Protein AF-A0A5C7RVQ4-F1 (afdb_monomer)

Radius of gyration: 28.27 Å; Cα contacts (8 Å, |Δi|>4): 20; chains: 1; bounding box: 57×12×73 Å

Mean predicted aligned error: 7.16 Å

pLDDT: mean 91.83, std 7.58, range [55.53, 97.56]

Structure (mmCIF, N/CA/C/O backbone):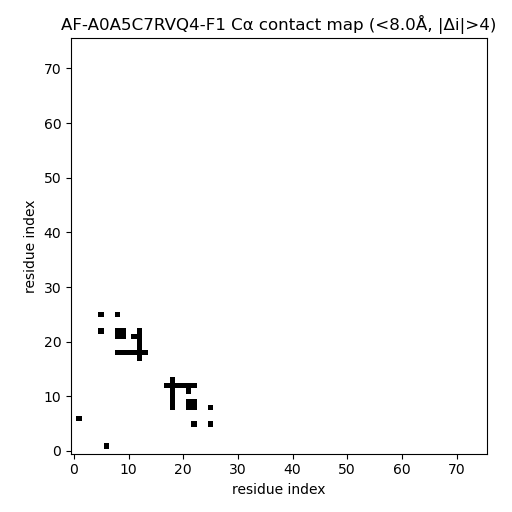
data_AF-A0A5C7RVQ4-F1
#
_entry.id   AF-A0A5C7RVQ4-F1
#
loop_
_atom_site.group_PDB
_atom_site.id
_atom_site.type_symbol
_atom_site.label_atom_id
_atom_site.label_alt_id
_atom_site.label_comp_id
_atom_site.label_asym_id
_atom_site.label_entity_id
_atom_site.label_seq_id
_atom_site.pdbx_PDB_ins_code
_atom_site.Cartn_x
_atom_site.Cartn_y
_atom_site.Cartn_z
_atom_site.occupancy
_atom_site.B_iso_or_equiv
_atom_site.auth_seq_id
_atom_site.auth_comp_id
_atom_site.auth_asym_id
_atom_site.auth_atom_id
_atom_site.pdbx_PDB_model_num
ATOM 1 N N . LEU A 1 1 ? -25.375 3.436 3.850 1.00 63.22 1 LEU A N 1
ATOM 2 C CA . LEU A 1 1 ? -25.293 2.001 4.204 1.00 63.22 1 LEU A CA 1
ATOM 3 C C . LEU A 1 1 ? -24.139 1.854 5.178 1.00 63.22 1 LEU A C 1
ATOM 5 O O . LEU A 1 1 ? -23.010 2.087 4.771 1.00 63.22 1 LEU A O 1
ATOM 9 N N . PHE A 1 2 ? -24.421 1.587 6.454 1.00 81.12 2 PHE A N 1
ATOM 10 C CA . PHE A 1 2 ? -23.370 1.344 7.442 1.00 81.12 2 PHE A CA 1
ATOM 11 C C . PHE A 1 2 ? -22.933 -0.124 7.372 1.00 81.12 2 PHE A C 1
ATOM 13 O O . PHE A 1 2 ? -23.803 -0.994 7.275 1.00 81.12 2 PHE A O 1
ATOM 20 N N . PRO A 1 3 ? -21.622 -0.416 7.395 1.00 85.94 3 PRO A N 1
ATOM 21 C CA . PRO A 1 3 ? -21.123 -1.785 7.414 1.00 85.94 3 PRO A CA 1
ATOM 22 C C . PRO A 1 3 ? -21.649 -2.549 8.631 1.00 85.94 3 PRO A C 1
ATOM 24 O O . PRO A 1 3 ? -21.790 -1.983 9.716 1.00 85.94 3 PRO A O 1
ATOM 27 N N . HIS A 1 4 ? -21.903 -3.849 8.464 1.00 88.81 4 HIS A N 1
ATOM 28 C CA . HIS A 1 4 ? -22.500 -4.674 9.519 1.00 88.81 4 HIS A CA 1
ATOM 29 C C . HIS A 1 4 ? -21.675 -4.657 10.819 1.00 88.81 4 HIS A C 1
ATOM 31 O O . HIS A 1 4 ? -22.248 -4.630 11.906 1.00 88.81 4 HIS A O 1
ATOM 37 N N . MET A 1 5 ? -20.348 -4.581 10.685 1.00 89.88 5 MET A N 1
ATOM 38 C CA . MET A 1 5 ? -19.384 -4.522 11.786 1.00 89.88 5 MET A CA 1
ATOM 39 C C . MET A 1 5 ? -19.598 -3.286 12.680 1.00 89.88 5 MET A C 1
ATOM 41 O O . MET A 1 5 ? -19.643 -3.406 13.900 1.00 89.88 5 MET A O 1
ATOM 45 N N . VAL A 1 6 ? -19.848 -2.114 12.081 1.00 91.81 6 VAL A N 1
ATOM 46 C CA . VAL A 1 6 ? -20.133 -0.862 12.811 1.00 91.81 6 VAL A CA 1
ATOM 47 C C . VAL A 1 6 ? -21.429 -0.977 13.605 1.00 91.81 6 VAL A C 1
ATOM 49 O O . VAL A 1 6 ? -21.477 -0.607 14.774 1.00 91.81 6 VAL A O 1
ATOM 52 N N . VAL A 1 7 ? -22.472 -1.528 12.980 1.00 92.31 7 VAL A N 1
ATOM 53 C CA . VAL A 1 7 ? -23.787 -1.702 13.614 1.00 92.31 7 VAL A CA 1
ATOM 54 C C . VAL A 1 7 ? -23.706 -2.689 14.782 1.00 92.31 7 VAL A C 1
ATOM 56 O O . VAL A 1 7 ? -24.282 -2.434 15.835 1.00 92.31 7 VAL A O 1
ATOM 59 N N . GLN A 1 8 ? -22.958 -3.787 14.633 1.00 92.69 8 GLN A N 1
ATOM 60 C CA . GLN A 1 8 ? -22.749 -4.759 15.710 1.00 92.69 8 GLN A CA 1
ATOM 61 C C . GLN A 1 8 ? -21.932 -4.185 16.869 1.00 92.69 8 GLN A C 1
ATOM 63 O O . GLN A 1 8 ? -22.326 -4.351 18.019 1.00 92.69 8 GLN A O 1
ATOM 68 N N . MET A 1 9 ? -20.822 -3.496 16.593 1.00 92.69 9 MET A N 1
ATOM 69 C CA . MET A 1 9 ? -20.002 -2.878 17.642 1.00 92.69 9 MET A CA 1
ATOM 70 C C . MET A 1 9 ? -20.781 -1.795 18.397 1.00 92.69 9 MET A C 1
ATOM 72 O O . MET A 1 9 ? -20.677 -1.714 19.620 1.00 92.69 9 MET A O 1
ATOM 76 N N . ALA A 1 10 ? -21.600 -1.009 17.691 1.00 92.50 10 ALA A N 1
ATOM 77 C CA . ALA A 1 10 ? -22.480 -0.024 18.309 1.00 92.50 10 ALA A CA 1
ATOM 78 C C . ALA A 1 10 ? -23.533 -0.688 19.211 1.00 92.50 10 ALA A C 1
ATOM 80 O O . ALA A 1 10 ? -23.665 -0.286 20.361 1.00 92.50 10 ALA A O 1
ATOM 81 N N . ALA A 1 11 ? -24.206 -1.746 18.745 1.00 92.81 11 ALA A N 1
ATOM 82 C CA . ALA A 1 11 ? -25.191 -2.480 19.546 1.00 92.81 11 ALA A CA 1
ATOM 83 C C . ALA A 1 11 ? -24.573 -3.101 20.815 1.00 92.81 11 ALA A C 1
ATOM 85 O O . ALA A 1 11 ? -25.115 -2.949 21.906 1.00 92.81 11 ALA A O 1
ATOM 86 N N . ILE A 1 12 ? -23.395 -3.726 20.698 1.00 93.19 12 ILE A N 1
ATOM 87 C CA . ILE A 1 12 ? -22.652 -4.283 21.843 1.00 93.19 12 ILE A CA 1
ATOM 88 C C . ILE A 1 12 ? -22.249 -3.171 22.823 1.00 93.19 12 ILE A C 1
ATOM 90 O O . ILE A 1 12 ? -22.336 -3.341 24.039 1.00 93.19 12 ILE A O 1
ATOM 94 N N . GLY A 1 13 ? -21.798 -2.028 22.304 1.00 93.69 13 GLY A N 1
ATOM 95 C CA . GLY A 1 13 ? -21.425 -0.872 23.113 1.00 93.69 13 GLY A CA 1
ATOM 96 C C . GLY A 1 13 ? -22.615 -0.244 23.831 1.00 93.69 13 GLY A C 1
ATOM 97 O O . GLY A 1 13 ? -22.480 0.173 24.975 1.00 93.69 13 GLY A O 1
ATOM 98 N N . GLU A 1 14 ? -23.780 -0.207 23.199 1.00 94.56 14 GLU A N 1
ATOM 99 C CA . GLU A 1 14 ? -25.010 0.304 23.797 1.00 94.56 14 GLU A CA 1
ATOM 100 C C . GLU A 1 14 ? -25.526 -0.625 24.910 1.00 94.56 14 GLU A C 1
ATOM 102 O O . GLU A 1 14 ? -25.821 -0.149 26.005 1.00 94.56 14 GLU A O 1
ATOM 107 N N . GLU A 1 15 ? -25.516 -1.948 24.697 1.00 94.50 15 GLU A N 1
ATOM 108 C CA . GLU A 1 15 ? -25.874 -2.942 25.725 1.00 94.50 15 GLU A CA 1
ATOM 109 C C . GLU A 1 15 ? -24.909 -2.941 26.923 1.00 94.50 15 GLU A C 1
ATOM 111 O O . GLU A 1 15 ? -25.328 -3.128 28.067 1.00 94.50 15 GLU A O 1
ATOM 116 N N . ALA A 1 16 ? -23.617 -2.706 26.680 1.00 92.00 16 ALA A N 1
ATOM 117 C CA . ALA A 1 16 ? -22.586 -2.660 27.717 1.00 92.00 16 ALA A CA 1
ATOM 118 C C . ALA A 1 16 ? -22.408 -1.270 28.363 1.00 92.00 16 ALA A C 1
ATOM 120 O O . ALA A 1 16 ? -21.579 -1.122 29.263 1.00 92.00 16 ALA A O 1
ATOM 121 N N . GLY A 1 17 ? -23.129 -0.241 27.897 1.00 94.12 17 GLY A N 1
ATOM 122 C CA . GLY A 1 17 ? -22.937 1.150 28.332 1.00 94.12 17 GLY A CA 1
ATOM 123 C C . GLY A 1 1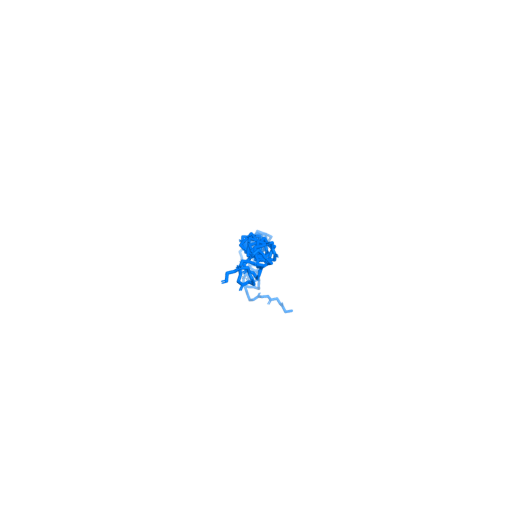7 ? -21.570 1.748 27.955 1.00 94.12 17 GLY A C 1
ATOM 124 O O . GLY A 1 17 ? -21.129 2.718 28.566 1.00 94.12 17 GLY A O 1
ATOM 125 N N . ALA A 1 18 ? -20.895 1.173 26.959 1.00 95.00 18 ALA A N 1
ATOM 126 C CA . ALA A 1 18 ? -19.552 1.512 26.488 1.00 95.00 18 ALA A CA 1
ATOM 127 C C . ALA A 1 18 ? -19.529 1.909 24.995 1.00 95.00 18 ALA A C 1
ATOM 129 O O . ALA A 1 18 ? -18.556 1.643 24.286 1.00 95.00 18 ALA A O 1
ATOM 130 N N . LEU A 1 19 ? -20.612 2.523 24.502 1.00 93.75 19 LEU A N 1
ATOM 131 C CA . LEU A 1 19 ? -20.784 2.904 23.094 1.00 93.75 19 LEU A CA 1
ATOM 132 C C . LEU A 1 19 ? -19.628 3.764 22.568 1.00 93.75 19 LEU A C 1
ATOM 134 O O . LEU A 1 19 ? -19.101 3.475 21.498 1.00 93.75 19 LEU A O 1
ATOM 138 N N . ASP A 1 20 ? -19.202 4.766 23.337 1.00 93.75 20 ASP A N 1
ATOM 139 C CA . ASP A 1 20 ? -18.082 5.648 22.985 1.00 93.75 20 ASP A CA 1
ATOM 140 C C . ASP A 1 20 ? -16.796 4.849 22.712 1.00 93.75 20 ASP A C 1
ATOM 142 O O . ASP A 1 20 ? -16.182 4.960 21.652 1.00 93.75 20 ASP A O 1
ATOM 146 N N . THR A 1 21 ? -16.459 3.921 23.612 1.00 94.50 21 THR A N 1
ATOM 147 C CA . THR A 1 21 ? -15.298 3.036 23.460 1.00 94.50 21 THR A CA 1
ATOM 148 C C . THR A 1 21 ? -15.420 2.114 22.246 1.00 94.50 21 THR A C 1
ATOM 150 O O . THR A 1 21 ? -14.427 1.869 21.559 1.00 94.50 21 THR A O 1
ATOM 153 N N . MET A 1 22 ? -16.614 1.586 21.959 1.00 95.62 22 MET A N 1
ATOM 154 C CA . MET A 1 22 ? -16.815 0.714 20.795 1.00 95.62 22 MET A CA 1
ATOM 155 C C . MET A 1 22 ? -16.727 1.480 19.475 1.00 95.62 22 MET A C 1
ATOM 157 O O . MET A 1 22 ? -16.122 0.982 18.527 1.00 95.62 22 MET A O 1
ATOM 161 N N . LEU A 1 23 ? -17.258 2.702 19.411 1.00 93.31 23 LEU A N 1
ATOM 162 C CA . LEU A 1 23 ? -17.119 3.564 18.236 1.00 93.31 23 LEU A CA 1
ATOM 163 C C . LEU A 1 23 ? -15.659 3.971 18.002 1.00 93.31 23 LEU A C 1
ATOM 165 O O . LEU A 1 23 ? -15.216 3.989 16.854 1.00 93.31 23 LEU A O 1
ATOM 169 N N . PHE A 1 24 ? -14.895 4.214 19.069 1.00 95.31 24 PHE A N 1
ATOM 170 C CA . PHE A 1 24 ? -13.463 4.499 18.965 1.00 95.31 24 PHE A CA 1
ATOM 171 C C . PHE A 1 24 ? -12.687 3.323 18.353 1.00 95.31 24 PHE A C 1
ATOM 173 O O . PHE A 1 24 ? -11.903 3.511 17.428 1.00 95.31 24 PHE A O 1
ATOM 180 N N . LYS A 1 25 ? -12.982 2.086 18.777 1.00 93.56 25 LYS A N 1
ATOM 181 C CA . LYS A 1 25 ? -12.385 0.876 18.181 1.00 93.56 25 LYS A CA 1
ATOM 182 C C . LYS A 1 25 ? -12.734 0.695 16.708 1.00 93.56 25 LYS A C 1
ATOM 184 O O . LYS A 1 25 ? -11.904 0.238 15.928 1.00 93.56 25 LYS A O 1
ATOM 189 N N . VAL A 1 26 ? -13.964 1.030 16.321 1.00 94.31 26 VAL A N 1
ATOM 190 C CA . VAL A 1 26 ? -14.371 1.010 14.911 1.00 94.31 26 VAL A CA 1
ATOM 191 C C . VAL A 1 26 ? -13.560 2.028 14.107 1.00 94.31 26 VAL A C 1
ATOM 193 O O . VAL A 1 26 ? -13.119 1.707 13.005 1.00 94.31 26 VAL A O 1
ATOM 196 N N . ALA A 1 27 ? -13.342 3.229 14.647 1.00 93.75 27 ALA A N 1
ATOM 197 C CA . ALA A 1 27 ? -12.517 4.244 13.999 1.00 93.75 27 ALA A CA 1
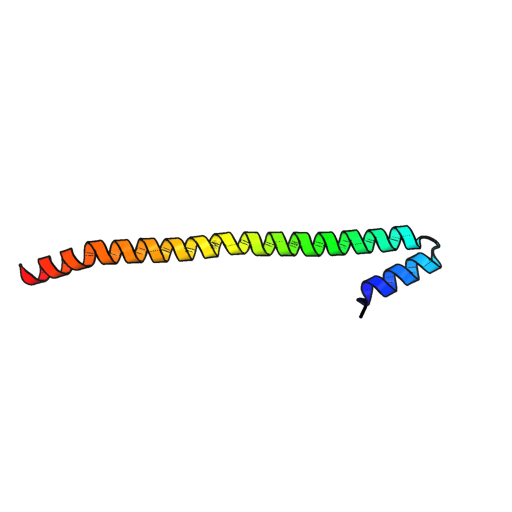ATOM 198 C C . ALA A 1 27 ? -11.062 3.774 13.832 1.00 93.75 27 ALA A C 1
ATOM 200 O O . ALA A 1 27 ? -10.554 3.816 12.714 1.00 93.75 27 ALA A O 1
ATOM 201 N N . GLU A 1 28 ? -10.440 3.242 14.891 1.00 95.81 28 GLU A N 1
ATOM 202 C CA . GLU A 1 28 ? -9.080 2.677 14.839 1.00 95.81 28 GLU A CA 1
ATOM 203 C C . GLU A 1 28 ? -8.965 1.545 13.808 1.00 95.81 28 GLU A C 1
ATOM 205 O O . GLU A 1 28 ? -7.998 1.488 13.049 1.00 95.81 28 GLU A O 1
ATOM 210 N N . PHE A 1 29 ? -9.968 0.664 13.732 1.00 94.56 29 PHE A N 1
ATOM 211 C CA . PHE A 1 29 ? -9.995 -0.421 12.752 1.00 94.56 29 PHE A CA 1
ATOM 212 C C . PHE A 1 29 ? -9.973 0.108 11.312 1.00 94.56 29 PHE A C 1
ATOM 214 O O . PHE A 1 29 ? -9.169 -0.351 10.499 1.00 94.56 29 PHE A O 1
ATOM 221 N N . TYR A 1 30 ? -10.828 1.083 10.992 1.00 94.19 30 TYR A N 1
ATOM 22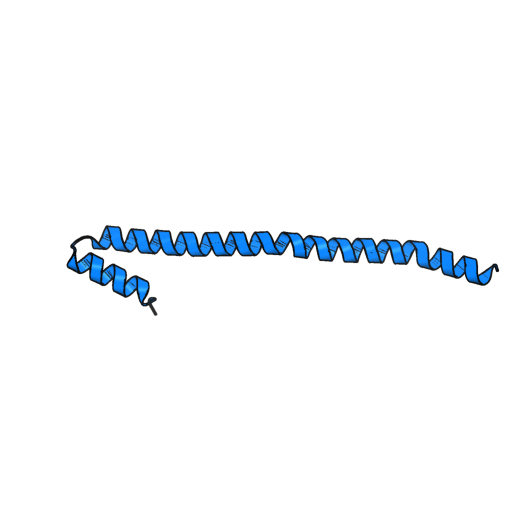2 C CA . TYR A 1 30 ? -10.872 1.658 9.647 1.00 94.19 30 TYR A CA 1
ATOM 223 C C . TYR A 1 30 ? -9.642 2.503 9.328 1.00 94.19 30 TYR A C 1
ATOM 225 O O . TYR A 1 30 ? -9.167 2.472 8.195 1.00 94.19 30 TYR A O 1
ATOM 233 N N . GLU A 1 31 ? -9.098 3.228 10.304 1.00 95.75 31 GLU A N 1
ATOM 234 C CA . GLU A 1 31 ? -7.831 3.940 10.138 1.00 95.75 31 GLU A CA 1
ATOM 235 C C . GLU A 1 31 ? -6.701 2.963 9.796 1.00 95.75 31 GLU A C 1
ATOM 237 O O . GLU A 1 31 ? -5.945 3.189 8.850 1.00 95.75 31 GLU A O 1
ATOM 242 N N . GLN A 1 32 ? -6.629 1.830 10.496 1.00 96.56 32 GLN A N 1
ATOM 243 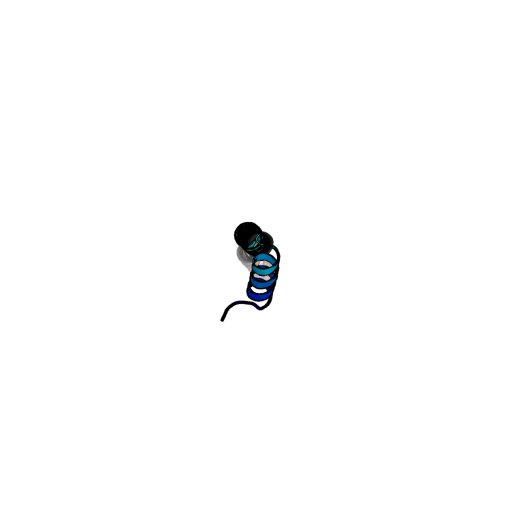C CA . GLN A 1 32 ? -5.649 0.790 10.212 1.00 96.56 32 GLN A CA 1
ATOM 244 C C . GLN A 1 32 ? -5.868 0.140 8.838 1.00 96.56 32 GLN A C 1
ATOM 246 O O . GLN A 1 32 ? -4.898 -0.118 8.126 1.00 96.56 32 GLN A O 1
ATOM 251 N N . GLU A 1 33 ? -7.116 -0.097 8.430 1.00 95.12 33 GLU A N 1
ATOM 252 C CA . GLU A 1 33 ? -7.437 -0.618 7.096 1.00 95.12 33 GLU A CA 1
ATOM 253 C C . GLU A 1 33 ? -6.988 0.351 5.989 1.00 95.12 33 GLU A C 1
ATOM 255 O O . GLU A 1 33 ? -6.364 -0.071 5.012 1.00 95.12 33 GLU A O 1
ATOM 260 N N . VAL A 1 34 ? -7.229 1.654 6.172 1.00 96.12 34 VAL A N 1
ATOM 261 C CA . VAL A 1 34 ? -6.770 2.700 5.249 1.00 96.12 34 VAL A CA 1
ATOM 262 C C . VAL A 1 34 ? -5.245 2.762 5.205 1.00 96.12 34 VAL A C 1
ATOM 264 O O . VAL A 1 34 ? -4.682 2.759 4.112 1.00 96.12 34 VAL A O 1
ATOM 267 N N . ASN A 1 35 ? -4.568 2.764 6.354 1.00 97.19 35 ASN A N 1
ATOM 268 C CA . ASN A 1 35 ? -3.105 2.789 6.409 1.00 97.19 35 ASN A CA 1
ATOM 269 C C . ASN A 1 35 ? -2.495 1.566 5.708 1.00 97.19 35 ASN A C 1
ATOM 271 O O . ASN A 1 35 ? -1.626 1.722 4.853 1.00 97.19 35 ASN A O 1
ATOM 275 N N . ASN A 1 36 ? -3.024 0.366 5.962 1.00 97.00 36 ASN A N 1
ATOM 276 C CA . ASN A 1 36 ? -2.582 -0.857 5.288 1.00 97.00 36 ASN A CA 1
ATOM 277 C C . ASN A 1 36 ? -2.785 -0.785 3.767 1.00 97.00 36 ASN A C 1
ATOM 279 O O . ASN A 1 36 ? -1.935 -1.241 3.001 1.00 97.00 36 ASN A O 1
ATOM 283 N N . ALA A 1 37 ? -3.908 -0.219 3.316 1.00 96.19 37 ALA A N 1
ATOM 284 C CA . ALA A 1 37 ? -4.166 -0.028 1.895 1.00 96.19 37 ALA A CA 1
ATOM 285 C C . ALA A 1 37 ? -3.177 0.970 1.275 1.00 96.19 37 ALA A C 1
ATOM 287 O O . ALA A 1 37 ? -2.654 0.715 0.190 1.00 96.19 37 ALA A O 1
ATOM 288 N N . VAL A 1 38 ? -2.883 2.077 1.962 1.00 97.06 38 VAL A N 1
ATOM 289 C CA . VAL A 1 38 ? -1.899 3.074 1.517 1.00 97.06 38 VAL A CA 1
ATOM 290 C C . VAL A 1 38 ? -0.502 2.461 1.424 1.00 97.06 38 VAL A C 1
ATOM 292 O O . VAL A 1 38 ? 0.153 2.623 0.394 1.00 97.06 38 VAL A O 1
ATOM 295 N N . ASP A 1 39 ? -0.073 1.701 2.430 1.00 97.12 39 ASP A N 1
ATOM 296 C CA . ASP A 1 39 ? 1.230 1.029 2.433 1.00 97.12 39 ASP A CA 1
ATOM 297 C C . ASP A 1 39 ? 1.335 -0.010 1.311 1.00 97.12 39 ASP A C 1
ATOM 299 O O . ASP A 1 39 ? 2.341 -0.072 0.599 1.00 97.12 39 ASP A O 1
ATOM 303 N N . ALA A 1 40 ? 0.273 -0.790 1.087 1.00 96.62 40 ALA A N 1
ATOM 304 C CA . ALA A 1 40 ? 0.214 -1.739 -0.019 1.00 96.62 40 ALA A CA 1
ATOM 305 C C . ALA A 1 40 ? 0.346 -1.026 -1.373 1.00 96.62 40 ALA A C 1
ATOM 307 O O . ALA A 1 40 ? 1.159 -1.432 -2.207 1.00 96.62 40 ALA A O 1
ATOM 308 N N . LEU A 1 41 ? -0.396 0.066 -1.579 1.00 95.62 41 LEU A N 1
ATOM 309 C CA . LEU A 1 41 ? -0.306 0.885 -2.789 1.00 95.62 41 LEU A CA 1
ATOM 310 C C . LEU A 1 41 ? 1.096 1.478 -2.982 1.00 95.62 41 LEU A C 1
ATOM 312 O O . LEU A 1 41 ? 1.626 1.440 -4.095 1.00 95.62 41 LEU A O 1
ATOM 316 N N . ALA A 1 42 ? 1.715 1.983 -1.914 1.00 95.38 42 ALA A N 1
ATOM 317 C CA . ALA A 1 42 ? 3.075 2.509 -1.949 1.00 95.38 42 ALA A CA 1
ATOM 318 C C . ALA A 1 42 ? 4.095 1.415 -2.313 1.00 95.38 42 ALA A C 1
ATOM 320 O O . ALA A 1 42 ? 4.943 1.632 -3.180 1.00 95.38 42 ALA A O 1
ATOM 321 N N . SER A 1 43 ? 3.960 0.214 -1.738 1.00 96.81 43 SER A N 1
ATOM 322 C CA . SER A 1 43 ? 4.838 -0.926 -2.041 1.00 96.81 43 SER A CA 1
ATOM 323 C C . SER A 1 43 ? 4.738 -1.391 -3.495 1.00 96.81 43 SER A C 1
ATOM 325 O O . SER A 1 43 ? 5.716 -1.879 -4.053 1.00 96.81 43 SER A O 1
ATOM 327 N N . LEU A 1 44 ? 3.570 -1.228 -4.128 1.00 95.56 44 LEU A N 1
ATOM 328 C CA . LEU A 1 44 ? 3.347 -1.573 -5.534 1.00 95.56 44 LEU A CA 1
ATOM 329 C C . LEU A 1 44 ? 3.841 -0.482 -6.490 1.00 95.56 44 LEU A C 1
ATOM 331 O O . LEU A 1 44 ? 4.202 -0.778 -7.631 1.00 95.56 44 LEU A O 1
ATOM 335 N N . LEU A 1 45 ? 3.889 0.773 -6.041 1.00 95.75 45 LEU A N 1
ATOM 336 C CA . LEU A 1 45 ? 4.426 1.878 -6.832 1.00 95.75 45 LEU A CA 1
ATOM 337 C C . LEU A 1 45 ? 5.918 1.703 -7.132 1.00 95.75 45 LEU A C 1
ATOM 339 O O . LEU A 1 45 ? 6.341 1.961 -8.259 1.00 95.75 45 LEU A O 1
ATOM 343 N N . GLU A 1 46 ? 6.704 1.227 -6.167 1.00 95.19 46 GLU A N 1
ATOM 344 C CA . GLU A 1 46 ? 8.143 0.995 -6.337 1.00 95.19 46 GLU A CA 1
ATOM 345 C C . GLU A 1 46 ? 8.485 0.058 -7.523 1.00 95.19 46 GLU A C 1
ATOM 347 O O . GLU A 1 46 ? 9.202 0.491 -8.435 1.00 95.19 46 GLU A O 1
ATOM 352 N N . PRO A 1 47 ? 7.956 -1.181 -7.612 1.00 95.75 47 PRO A N 1
ATOM 353 C CA . PRO A 1 47 ? 8.231 -2.069 -8.738 1.00 95.75 47 PRO A CA 1
ATOM 354 C C . PRO A 1 47 ? 7.670 -1.533 -10.059 1.00 95.75 47 PRO A C 1
ATOM 356 O O . PRO A 1 47 ? 8.299 -1.721 -11.101 1.00 95.75 47 PRO A O 1
ATOM 359 N N . MET A 1 48 ? 6.538 -0.819 -10.051 1.00 96.94 48 MET A N 1
ATOM 360 C CA . MET A 1 48 ? 6.018 -0.186 -11.270 1.00 96.94 48 MET A CA 1
ATOM 361 C C . MET A 1 48 ? 6.989 0.858 -11.829 1.00 96.94 48 MET A C 1
ATOM 363 O O . MET A 1 48 ? 7.289 0.844 -13.025 1.00 96.94 48 MET A O 1
ATOM 367 N N . ILE A 1 49 ? 7.520 1.733 -10.970 1.00 96.81 49 ILE A N 1
ATOM 368 C CA . ILE A 1 49 ? 8.519 2.735 -11.365 1.00 96.81 49 ILE A CA 1
ATOM 369 C C . ILE A 1 49 ? 9.777 2.041 -11.902 1.00 96.81 49 ILE A C 1
ATOM 371 O O . ILE A 1 49 ? 10.304 2.445 -12.940 1.00 96.81 49 ILE A O 1
ATOM 375 N N . MET A 1 50 ? 10.225 0.961 -11.257 1.00 97.00 50 MET A N 1
ATOM 376 C CA . MET A 1 50 ? 11.390 0.188 -11.697 1.00 97.00 50 MET A CA 1
ATOM 377 C C . MET A 1 50 ? 11.209 -0.404 -13.102 1.00 97.00 50 MET A C 1
ATOM 379 O O . MET A 1 50 ? 12.120 -0.308 -13.927 1.00 97.00 50 MET A O 1
ATOM 383 N N . VAL A 1 51 ? 10.032 -0.960 -13.410 1.00 97.50 51 VAL A N 1
ATOM 384 C CA . VAL A 1 51 ? 9.711 -1.472 -14.753 1.00 97.50 51 VAL A CA 1
ATOM 385 C C . VAL A 1 51 ? 9.734 -0.347 -15.788 1.00 97.50 51 VAL A C 1
ATOM 387 O O . VAL A 1 51 ? 10.348 -0.504 -16.845 1.00 97.50 51 VAL A O 1
ATOM 390 N N . VAL A 1 52 ? 9.124 0.803 -15.488 1.00 97.56 52 VAL A N 1
ATOM 391 C CA . VAL A 1 52 ? 9.103 1.960 -16.401 1.00 97.56 52 VAL A CA 1
ATOM 392 C C . VAL A 1 52 ? 10.520 2.464 -16.687 1.00 97.56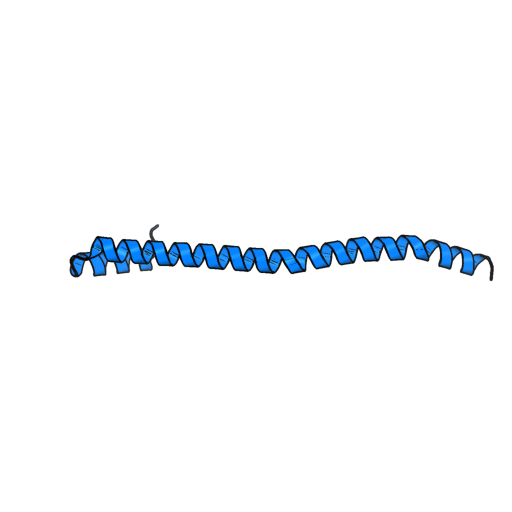 52 VAL A C 1
ATOM 394 O O . VAL A 1 52 ? 10.875 2.663 -17.850 1.00 97.56 52 VAL A O 1
ATOM 397 N N . ILE A 1 53 ? 11.354 2.613 -15.653 1.00 97.38 53 ILE A N 1
ATOM 398 C CA . ILE A 1 53 ? 12.761 3.011 -15.806 1.00 97.38 53 ILE A CA 1
ATOM 399 C C . ILE A 1 53 ? 13.526 1.969 -16.629 1.00 97.38 53 ILE A C 1
ATOM 401 O O . ILE A 1 53 ? 14.260 2.338 -17.546 1.00 97.38 53 ILE A O 1
ATOM 405 N N . GLY A 1 54 ? 13.328 0.679 -16.353 1.00 97.38 54 GLY A N 1
ATOM 406 C CA . GLY A 1 54 ? 13.967 -0.409 -17.092 1.00 97.38 54 GLY A CA 1
ATOM 407 C C . GLY A 1 54 ? 13.637 -0.384 -18.585 1.00 97.38 54 GLY A C 1
ATOM 408 O O . GLY A 1 54 ? 14.535 -0.511 -19.416 1.00 97.38 54 GLY A O 1
ATOM 409 N N . VAL A 1 55 ? 12.372 -0.147 -18.940 1.00 97.31 55 VAL A N 1
ATOM 410 C CA . VAL A 1 55 ? 11.942 -0.011 -20.341 1.00 97.31 55 VAL A CA 1
ATOM 411 C C . VAL A 1 55 ? 12.550 1.234 -20.988 1.00 97.31 55 VAL A C 1
ATOM 413 O O . VAL A 1 55 ? 13.074 1.145 -22.100 1.00 97.31 55 VAL A O 1
ATOM 416 N N . LEU A 1 56 ? 12.531 2.381 -20.304 1.00 97.38 56 LEU A N 1
ATOM 417 C CA . LEU A 1 56 ? 13.111 3.622 -20.824 1.00 97.38 56 LEU A CA 1
ATOM 418 C C . LEU A 1 56 ? 14.610 3.470 -21.100 1.00 97.38 56 LEU A C 1
ATOM 420 O O . LEU A 1 56 ? 15.055 3.708 -22.225 1.00 97.38 56 LEU A O 1
ATOM 424 N N . VAL A 1 57 ? 15.378 3.006 -20.114 1.00 97.00 57 VAL A N 1
ATOM 425 C CA . VAL A 1 57 ? 16.826 2.803 -20.257 1.00 97.00 57 VAL A CA 1
ATOM 426 C C . VAL A 1 57 ? 17.124 1.709 -21.285 1.00 97.00 57 VAL A C 1
ATOM 428 O O . VAL A 1 57 ? 17.978 1.899 -22.150 1.00 97.00 57 VAL A O 1
ATOM 431 N N . GLY A 1 58 ? 16.387 0.597 -21.261 1.00 95.62 58 GLY A N 1
ATOM 432 C CA . GLY A 1 58 ? 16.544 -0.488 -22.231 1.00 95.62 58 GLY A CA 1
ATOM 433 C C . GLY A 1 58 ? 16.314 -0.024 -23.672 1.00 95.62 58 GLY A C 1
ATOM 434 O O . GLY A 1 58 ? 17.121 -0.315 -24.556 1.00 95.62 58 GLY A O 1
ATOM 435 N N . SER A 1 59 ? 15.265 0.767 -23.908 1.00 94.62 59 SER A N 1
ATOM 436 C CA . SER A 1 59 ? 14.981 1.336 -25.231 1.00 94.62 59 SER A CA 1
ATOM 437 C C . SER A 1 59 ? 16.074 2.303 -25.704 1.00 94.62 59 SER A C 1
ATOM 439 O O . SER A 1 59 ? 16.452 2.276 -26.877 1.00 94.62 59 SER A O 1
ATOM 441 N N . MET A 1 60 ? 16.647 3.096 -24.792 1.00 94.81 60 MET A N 1
ATOM 442 C CA . MET A 1 60 ? 17.752 4.011 -25.085 1.00 94.81 60 MET A CA 1
ATOM 443 C C . MET A 1 60 ? 19.012 3.252 -25.518 1.00 94.81 60 MET 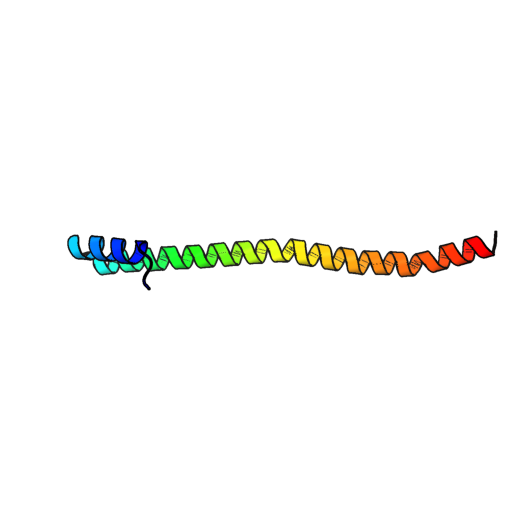A C 1
ATOM 445 O O . MET A 1 60 ? 19.627 3.603 -26.526 1.00 94.81 60 MET A O 1
ATOM 449 N N . VAL A 1 61 ? 19.370 2.182 -24.803 1.00 95.31 61 VAL A N 1
ATOM 450 C CA . VAL A 1 61 ? 20.525 1.331 -25.135 1.00 95.31 61 VAL A CA 1
ATOM 451 C C . VAL A 1 61 ? 20.352 0.705 -26.518 1.00 95.31 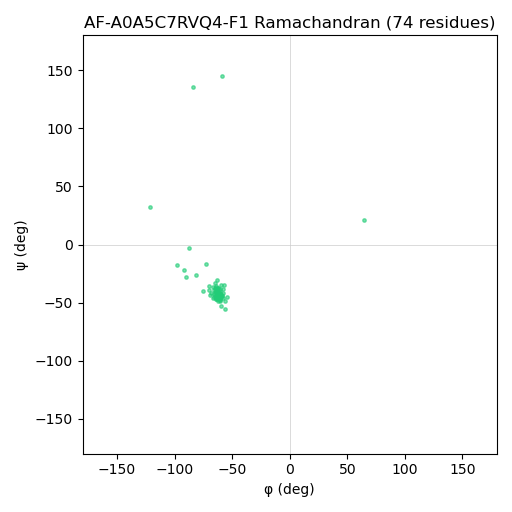61 VAL A C 1
ATOM 453 O O . VAL A 1 61 ? 21.254 0.797 -27.353 1.00 95.31 61 VAL A O 1
ATOM 456 N N . ILE A 1 62 ? 19.182 0.125 -26.801 1.00 93.44 62 ILE A N 1
ATOM 457 C CA . ILE A 1 62 ? 18.883 -0.440 -28.124 1.00 93.44 62 ILE A CA 1
ATOM 458 C C . ILE A 1 62 ? 19.017 0.639 -29.207 1.00 93.44 62 ILE A C 1
ATOM 460 O O . ILE A 1 62 ? 19.676 0.404 -30.220 1.00 93.44 62 ILE A O 1
ATOM 464 N N . GLY A 1 63 ? 18.456 1.831 -28.985 1.00 93.44 63 GLY A N 1
ATOM 465 C CA . GLY A 1 63 ? 18.549 2.955 -29.919 1.00 93.44 63 GLY A CA 1
ATOM 466 C C . GLY A 1 63 ? 19.985 3.408 -30.200 1.00 93.44 63 GLY A C 1
ATOM 467 O O . GLY A 1 63 ? 20.298 3.766 -31.333 1.00 93.44 63 GLY A O 1
ATOM 468 N N . MET A 1 64 ? 20.868 3.344 -29.204 1.00 92.19 64 MET A N 1
ATOM 469 C CA . MET A 1 64 ? 22.273 3.735 -29.341 1.00 92.19 64 MET A CA 1
ATOM 470 C C . MET A 1 64 ? 23.113 2.694 -30.098 1.00 92.19 64 MET A C 1
ATOM 472 O O . MET A 1 64 ? 23.948 3.064 -30.922 1.00 92.19 64 MET A O 1
ATOM 476 N N . TYR A 1 65 ? 22.898 1.396 -29.852 1.00 88.12 65 TYR A N 1
ATOM 477 C CA . TYR A 1 65 ? 23.725 0.332 -30.442 1.00 88.12 65 TYR A CA 1
ATOM 478 C C . TYR A 1 65 ? 23.213 -0.193 -31.789 1.00 88.12 65 TYR A C 1
ATOM 480 O O . TYR A 1 65 ? 24.009 -0.630 -32.622 1.00 88.12 65 TYR A O 1
ATOM 488 N N . LEU A 1 66 ? 21.908 -0.137 -32.055 1.00 87.56 66 LEU A N 1
ATOM 489 C CA . LEU A 1 66 ? 21.322 -0.629 -33.308 1.00 87.56 66 LEU A CA 1
ATOM 490 C C . LEU A 1 66 ? 21.893 0.045 -34.581 1.00 87.56 66 LEU A C 1
ATOM 492 O O . LEU A 1 66 ? 22.127 -0.667 -35.560 1.00 87.56 66 LEU A O 1
ATOM 496 N N . 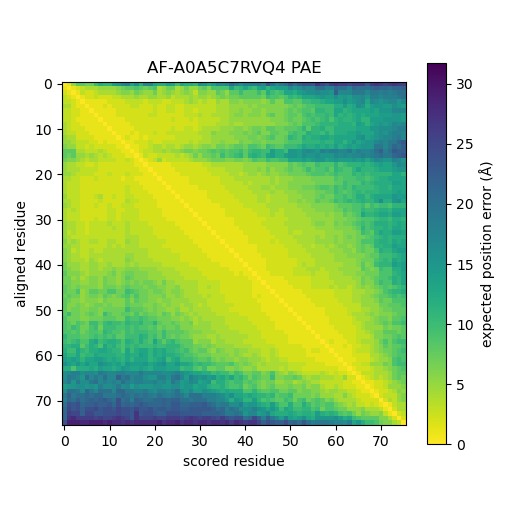PRO A 1 67 ? 22.189 1.361 -34.608 1.00 85.31 67 PRO A N 1
ATOM 497 C CA . PRO A 1 67 ? 22.879 2.000 -35.729 1.00 85.31 67 PRO A CA 1
ATOM 498 C C . PRO A 1 67 ? 24.293 1.457 -35.950 1.00 85.31 67 PRO A C 1
ATOM 500 O O . PRO A 1 67 ? 24.699 1.278 -37.094 1.00 85.31 67 PRO A O 1
ATOM 503 N N . ILE A 1 68 ? 25.021 1.142 -34.874 1.00 87.62 68 ILE A N 1
ATOM 504 C CA . ILE A 1 68 ? 26.377 0.583 -34.956 1.00 87.62 68 ILE A CA 1
ATOM 505 C C . ILE A 1 68 ? 26.334 -0.787 -35.639 1.00 87.62 68 ILE A C 1
ATOM 507 O O . ILE A 1 68 ? 27.104 -1.032 -36.565 1.00 87.62 68 ILE A O 1
ATOM 511 N N . PHE A 1 69 ? 25.387 -1.650 -35.258 1.00 82.44 69 PHE A N 1
ATOM 512 C CA . PHE A 1 69 ? 25.194 -2.948 -35.916 1.00 82.44 69 PHE A CA 1
ATOM 513 C C . PHE A 1 69 ? 24.802 -2.814 -37.389 1.00 82.44 69 PHE A C 1
ATOM 515 O O . PHE A 1 69 ? 25.305 -3.557 -38.230 1.00 82.44 69 PHE A O 1
ATOM 522 N N . LYS A 1 70 ? 23.938 -1.847 -37.718 1.00 81.94 70 LYS A N 1
ATOM 523 C CA . LYS A 1 70 ? 23.558 -1.573 -39.110 1.00 81.94 70 LYS A CA 1
ATOM 524 C C . LYS A 1 70 ? 24.740 -1.090 -39.950 1.00 81.94 70 LYS A C 1
ATOM 526 O O . LYS A 1 70 ? 24.865 -1.515 -41.090 1.00 81.94 70 LYS A O 1
ATOM 531 N N . LEU A 1 71 ? 25.608 -0.241 -39.400 1.00 83.38 71 LEU A N 1
ATOM 532 C CA . LEU A 1 71 ? 26.822 0.210 -40.085 1.00 83.38 71 LEU A CA 1
ATOM 533 C C . LEU A 1 71 ? 27.831 -0.932 -40.256 1.00 83.38 71 LEU A C 1
ATOM 535 O O . LEU A 1 71 ? 28.383 -1.089 -41.339 1.00 83.38 71 LEU A O 1
ATOM 539 N N . ALA A 1 72 ? 28.021 -1.772 -39.236 1.00 78.62 72 ALA A N 1
ATOM 540 C CA . ALA A 1 72 ? 28.903 -2.937 -39.321 1.00 78.62 72 ALA A CA 1
ATOM 541 C C . ALA A 1 72 ? 28.463 -3.935 -40.410 1.00 78.62 72 ALA A C 1
ATOM 543 O O . ALA A 1 72 ? 29.305 -4.462 -41.128 1.00 78.62 72 ALA A O 1
ATOM 544 N N . ALA A 1 73 ? 27.153 -4.145 -40.577 1.00 78.94 73 ALA A N 1
ATOM 545 C CA . ALA A 1 73 ? 26.596 -5.038 -41.596 1.00 78.94 73 ALA A CA 1
ATOM 546 C C . ALA A 1 73 ? 26.682 -4.498 -43.039 1.00 78.94 73 ALA A C 1
ATOM 548 O O . ALA A 1 73 ? 26.497 -5.262 -43.976 1.00 78.94 73 ALA A O 1
ATOM 549 N N . VAL A 1 74 ? 26.908 -3.192 -43.225 1.00 78.06 74 VAL A N 1
ATOM 550 C CA . VAL A 1 74 ? 27.087 -2.567 -44.553 1.00 78.06 74 VAL A CA 1
ATOM 551 C C . VAL A 1 74 ? 28.564 -2.526 -44.964 1.00 78.06 74 VAL A C 1
ATOM 553 O O . VAL A 1 74 ? 28.869 -2.400 -46.147 1.00 78.06 74 VAL A O 1
ATOM 556 N N . VAL A 1 75 ? 29.479 -2.598 -43.993 1.00 71.94 75 VAL A N 1
ATOM 557 C CA . VAL A 1 75 ? 30.931 -2.472 -44.207 1.00 71.94 75 VAL A CA 1
ATOM 558 C C . VAL A 1 75 ? 31.640 -3.836 -44.296 1.00 71.94 75 VAL A C 1
ATOM 560 O O . VAL A 1 75 ? 32.762 -3.888 -44.797 1.00 71.94 75 VAL A O 1
ATOM 563 N N . GLY A 1 76 ? 31.009 -4.925 -43.841 1.00 55.53 76 GLY A N 1
ATOM 564 C CA . GLY A 1 76 ? 31.460 -6.311 -44.062 1.00 55.53 76 GLY A CA 1
ATOM 565 C C . GLY A 1 76 ? 30.801 -6.948 -45.276 1.00 55.53 76 GLY A C 1
ATOM 566 O O . GLY A 1 76 ? 31.482 -7.766 -45.931 1.00 55.53 76 GLY A O 1
#

Secondary structure (DSSP, 8-state):
---HHHHHHHHHHHHTT-HHHHHHHHHHHHHHHHHHHHHHHHHHHHHHHHHHHHHHHHHHHHHHHHHHHHHHHHH-

Foldseek 3Di:
DDDPQLVVLCVVCVVVVNNVVSNVVVVVVVVVVVVVVVVVVVVVVVVVVVVVVCVVVVVVVCVVCVVVVVVVVVVD

Sequence (76 aa):
LFPHMVVQMAAIGEEAGALDTMLFKVAEFYEQEVNNAVDALASLLEPMIMVVIGVLVGSMVIGMYLPIFKLAAVVG

Solvent-accessible surface area (backbone atoms only — not comparable to full-atom values): 4227 Å² total; per-residue (Å²): 136,80,57,68,66,58,57,49,37,41,52,55,10,56,77,68,74,38,35,70,62,32,49,50,52,50,49,53,52,52,51,50,53,50,50,52,50,51,52,52,52,54,63,52,47,55,59,51,51,51,51,54,51,50,51,53,54,50,51,50,52,50,64,64,48,51,58,54,54,56,52,52,69,72,75,107